Protein AF-A0A955YW77-F1 (afdb_monomer_lite)

Radius of gyration: 18.09 Å; chains: 1; bounding box: 45×24×54 Å

Foldseek 3Di:
DDDPPPPDPVPPVVVVVVVVVVVVCVVCVPDDDDDDDDDPPPPDLCLVVVLVVVVVVCVVVVHCPCVPPDSVNDDDDPPCPVVVD

pLDDT: mean 76.39, std 17.6, range [36.94, 95.94]

Sequence (85 aa):
MGEGHDPITSSHWMAKLAAHYAETSAKHPQARLLLVSDIDGTILDMRHMVLSVLRAYDRKHGKRHFARLQLRDIHVHENNVERLL

Structure (mmCIF, N/CA/C/O backbone):
data_AF-A0A955YW77-F1
#
_entry.id   AF-A0A955YW77-F1
#
loop_
_atom_site.group_PDB
_atom_site.id
_atom_site.type_symbol
_atom_site.label_atom_id
_atom_site.label_alt_id
_atom_site.label_comp_id
_atom_site.label_asym_id
_atom_site.label_entity_id
_atom_site.label_seq_id
_atom_site.pdbx_PDB_ins_code
_atom_site.Cartn_x
_atom_site.Cartn_y
_atom_site.Cartn_z
_atom_site.occupancy
_atom_site.B_iso_or_equiv
_atom_site.auth_seq_id
_atom_site.auth_comp_id
_atom_site.auth_asym_id
_atom_site.auth_atom_id
_atom_site.pdbx_PDB_model_num
ATOM 1 N N . MET A 1 1 ? 29.333 -1.327 -37.242 1.00 36.94 1 MET A N 1
ATOM 2 C CA . MET A 1 1 ? 29.185 -0.038 -36.534 1.00 36.94 1 MET A CA 1
ATOM 3 C C . MET A 1 1 ? 28.075 -0.245 -35.528 1.00 36.94 1 MET A C 1
ATOM 5 O O . MET A 1 1 ? 26.979 -0.583 -35.946 1.00 36.94 1 MET A O 1
ATOM 9 N N . GLY A 1 2 ? 28.429 -0.266 -34.243 1.00 38.19 2 GLY A N 1
ATOM 10 C CA . GLY A 1 2 ? 27.563 -0.755 -33.171 1.00 38.19 2 GLY A CA 1
ATOM 11 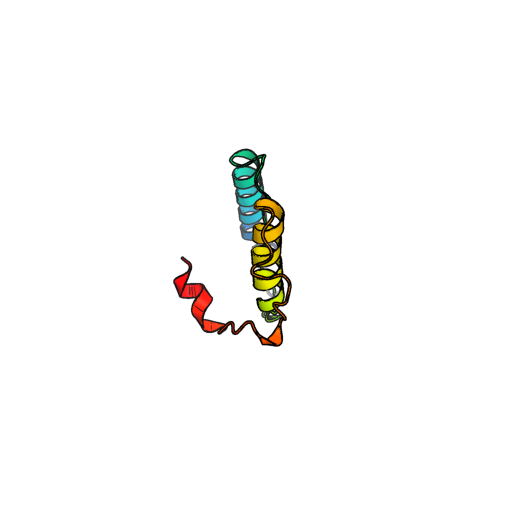C C . GLY A 1 2 ? 26.404 0.190 -32.891 1.00 38.19 2 GLY A C 1
ATOM 12 O O . GLY A 1 2 ? 26.599 1.401 -32.805 1.00 38.19 2 GLY A O 1
ATOM 13 N N . GLU A 1 3 ? 25.216 -0.386 -32.755 1.00 45.12 3 GLU A N 1
ATOM 14 C CA . GLU A 1 3 ? 24.054 0.284 -32.191 1.00 45.12 3 GLU A CA 1
ATOM 15 C C . GLU A 1 3 ? 24.374 0.659 -30.740 1.00 45.12 3 GLU A C 1
ATOM 17 O O . GLU A 1 3 ? 24.719 -0.196 -29.921 1.00 45.12 3 GLU A O 1
ATOM 22 N N . GLY A 1 4 ? 24.320 1.957 -30.442 1.00 44.84 4 GLY A N 1
ATOM 23 C CA . GLY A 1 4 ? 24.441 2.483 -29.090 1.00 44.84 4 GLY A CA 1
ATOM 24 C C . GLY A 1 4 ? 23.209 2.097 -28.284 1.00 44.84 4 GLY A C 1
ATOM 25 O O . GLY A 1 4 ? 22.238 2.843 -28.227 1.00 44.84 4 GLY A O 1
ATOM 26 N N . HIS A 1 5 ? 23.239 0.908 -27.691 1.00 53.31 5 HIS A N 1
ATOM 27 C CA . HIS A 1 5 ? 22.355 0.562 -26.592 1.00 53.31 5 HIS A CA 1
ATOM 28 C C . HIS A 1 5 ? 22.784 1.413 -25.400 1.00 53.31 5 HIS A C 1
ATOM 30 O O . HIS A 1 5 ? 23.815 1.114 -24.809 1.00 53.31 5 HIS A O 1
ATOM 36 N N . ASP A 1 6 ? 22.049 2.485 -25.104 1.00 48.81 6 ASP A N 1
ATOM 37 C CA . ASP A 1 6 ? 22.296 3.358 -23.955 1.00 48.81 6 ASP A CA 1
ATOM 38 C C . ASP A 1 6 ? 21.938 2.588 -22.672 1.00 48.81 6 ASP A C 1
ATOM 40 O O . ASP A 1 6 ? 20.751 2.414 -22.362 1.00 48.81 6 ASP A O 1
ATOM 44 N N . PRO A 1 7 ? 22.915 2.075 -21.904 1.00 54.88 7 PRO A N 1
ATOM 45 C CA . PRO A 1 7 ? 22.621 1.543 -20.591 1.00 54.88 7 PRO A CA 1
ATOM 46 C C . PRO A 1 7 ? 22.560 2.750 -19.643 1.00 54.88 7 PRO A C 1
ATOM 48 O O . PRO A 1 7 ? 23.384 3.650 -19.734 1.00 54.88 7 PRO A O 1
ATOM 51 N N . ILE A 1 8 ? 21.666 2.754 -18.653 1.00 54.12 8 ILE A N 1
ATOM 52 C CA . ILE A 1 8 ? 21.591 3.787 -17.590 1.00 54.12 8 ILE A CA 1
ATOM 53 C C . ILE A 1 8 ? 20.658 4.982 -17.907 1.00 54.12 8 ILE A C 1
ATOM 55 O O . ILE A 1 8 ? 21.012 6.148 -17.772 1.00 54.12 8 ILE A O 1
ATOM 59 N N . THR A 1 9 ? 19.380 4.714 -18.172 1.00 51.84 9 THR A N 1
ATOM 60 C CA . THR A 1 9 ? 18.284 5.641 -17.788 1.00 51.84 9 THR A CA 1
ATOM 61 C C . THR A 1 9 ? 17.375 5.060 -16.697 1.00 51.84 9 THR A C 1
ATOM 63 O O . THR A 1 9 ? 16.748 5.810 -15.948 1.00 51.84 9 THR A O 1
ATOM 66 N N . SER A 1 10 ? 17.400 3.740 -16.481 1.00 53.09 10 SER A N 1
ATOM 67 C CA . SER A 1 10 ? 16.581 3.047 -15.471 1.00 53.09 10 SER A CA 1
ATOM 68 C C . SER A 1 10 ? 16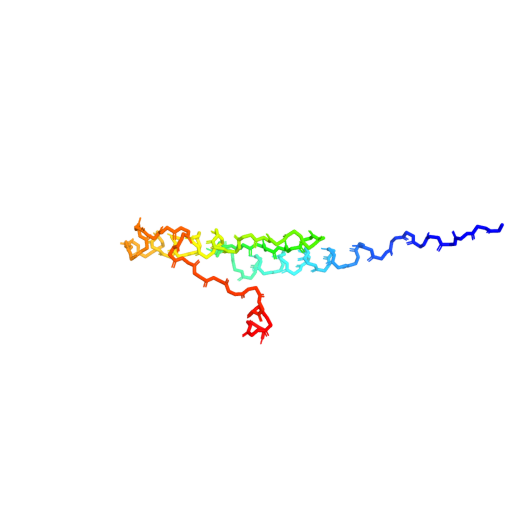.933 3.381 -14.012 1.00 53.09 10 SER A C 1
ATOM 70 O O . SER A 1 10 ? 16.104 3.198 -13.128 1.00 53.09 10 SER A O 1
ATOM 72 N N . SER A 1 11 ? 18.130 3.906 -13.730 1.00 60.59 11 SER A N 1
ATOM 73 C CA . SER A 1 11 ? 18.574 4.218 -12.357 1.00 60.59 11 SER A CA 1
ATOM 74 C C . SER A 1 11 ? 17.877 5.451 -11.754 1.00 60.59 11 SER A C 1
ATOM 76 O O . SER A 1 11 ? 17.632 5.518 -10.549 1.00 60.59 11 SER A O 1
ATOM 78 N N . HIS A 1 12 ? 17.494 6.429 -12.580 1.00 77.75 12 HIS A N 1
ATOM 79 C CA . HIS A 1 12 ? 17.078 7.742 -12.080 1.00 77.75 12 HIS A CA 1
ATOM 80 C C . HIS A 1 12 ? 15.687 7.731 -11.423 1.00 77.75 12 HIS A C 1
ATOM 82 O O . HIS A 1 12 ? 15.483 8.385 -10.399 1.00 77.75 12 HIS A O 1
ATOM 88 N N . TRP A 1 13 ? 14.726 6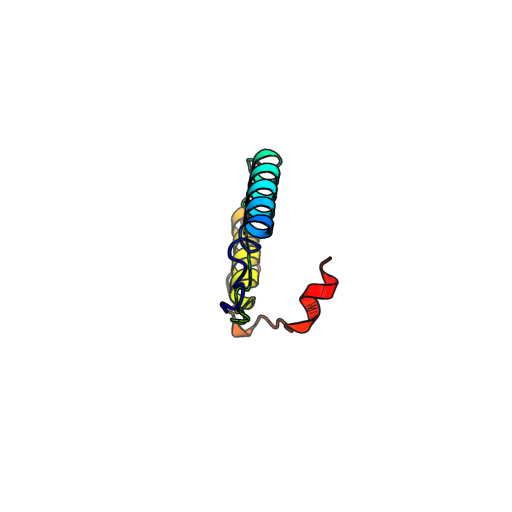.984 -11.975 1.00 80.12 13 TRP A N 1
ATOM 89 C CA . TRP A 1 13 ? 13.372 6.931 -11.416 1.00 80.12 13 TRP A CA 1
ATOM 90 C C . TRP A 1 13 ? 13.315 6.083 -10.139 1.00 80.12 13 TRP A C 1
ATOM 92 O O . TRP A 1 13 ? 12.690 6.501 -9.167 1.00 80.12 13 TRP A O 1
ATOM 102 N N . MET A 1 14 ? 14.033 4.952 -10.095 1.00 81.81 14 MET A N 1
ATOM 103 C CA . MET A 1 14 ? 14.128 4.113 -8.894 1.00 81.81 14 MET A CA 1
ATOM 104 C C . MET A 1 14 ? 14.814 4.860 -7.751 1.00 81.81 14 MET A C 1
ATOM 106 O O . MET A 1 14 ? 14.345 4.808 -6.616 1.00 81.81 14 MET A O 1
ATOM 110 N N . ALA A 1 15 ? 15.880 5.613 -8.046 1.00 84.50 15 ALA A N 1
ATOM 111 C CA . ALA A 1 15 ? 16.548 6.452 -7.055 1.00 84.50 15 ALA A CA 1
ATOM 112 C C . ALA A 1 15 ? 15.613 7.541 -6.501 1.00 84.50 15 ALA A C 1
ATOM 114 O O . ALA A 1 15 ? 15.555 7.746 -5.289 1.00 84.50 15 ALA A O 1
ATOM 115 N N . LYS A 1 16 ? 14.829 8.199 -7.366 1.00 87.00 16 LYS A N 1
ATOM 116 C CA . LYS A 1 16 ? 13.811 9.177 -6.946 1.00 87.00 16 LYS A CA 1
ATOM 117 C C . LYS A 1 16 ? 12.715 8.547 -6.091 1.00 87.00 16 LYS A C 1
ATOM 119 O O . LYS A 1 16 ? 12.338 9.125 -5.075 1.00 87.00 16 LYS A O 1
ATOM 124 N N . LEU A 1 17 ? 12.234 7.364 -6.468 1.00 85.12 17 LEU A N 1
ATOM 125 C CA . LEU A 1 17 ? 11.228 6.629 -5.704 1.00 85.12 17 LEU A CA 1
ATOM 126 C C . LEU A 1 17 ? 11.749 6.250 -4.313 1.00 85.12 17 LEU A C 1
ATOM 128 O O . LEU A 1 17 ? 11.063 6.468 -3.316 1.00 85.12 17 LEU A O 1
ATOM 132 N N . ALA A 1 18 ? 12.981 5.740 -4.238 1.00 87.38 18 ALA A N 1
ATOM 133 C CA . ALA A 1 18 ? 13.628 5.383 -2.981 1.00 87.38 18 ALA A CA 1
ATOM 134 C C . ALA A 1 18 ? 13.827 6.606 -2.072 1.00 87.38 18 ALA A C 1
ATOM 136 O O . ALA A 1 18 ? 13.498 6.547 -0.886 1.00 87.38 18 ALA A O 1
ATOM 137 N N . ALA A 1 19 ? 14.301 7.727 -2.626 1.00 89.69 19 ALA A N 1
ATOM 138 C CA . ALA A 1 19 ? 14.452 8.978 -1.887 1.00 89.69 19 ALA A CA 1
ATOM 139 C C . ALA A 1 19 ? 13.103 9.475 -1.343 1.00 89.69 19 ALA A C 1
ATOM 141 O O . ALA A 1 19 ? 12.982 9.777 -0.156 1.00 89.69 19 ALA A O 1
ATOM 142 N N . HIS A 1 20 ? 12.062 9.471 -2.178 1.00 88.56 20 HIS A N 1
ATOM 143 C CA . HIS A 1 20 ? 10.726 9.889 -1.767 1.00 88.56 20 HIS A CA 1
ATOM 144 C C . HIS A 1 20 ? 10.129 8.982 -0.678 1.00 88.56 20 HIS A C 1
ATOM 146 O O . HIS A 1 20 ? 9.530 9.473 0.285 1.00 88.56 20 HIS A O 1
ATOM 152 N N . TYR A 1 21 ? 10.319 7.664 -0.784 1.00 88.44 21 TYR A N 1
ATOM 153 C CA . TYR A 1 21 ? 9.890 6.720 0.246 1.00 88.44 21 TYR A CA 1
ATOM 154 C C . TYR A 1 21 ? 10.623 6.962 1.574 1.00 88.44 21 TYR A C 1
ATOM 156 O O . TYR A 1 21 ? 9.991 6.982 2.633 1.00 88.44 21 TYR A O 1
ATOM 164 N N . ALA A 1 22 ? 11.941 7.188 1.530 1.00 89.81 22 ALA A N 1
ATOM 165 C CA . ALA A 1 22 ? 12.747 7.477 2.714 1.00 89.81 22 ALA A CA 1
ATOM 166 C C . ALA A 1 22 ? 12.312 8.780 3.402 1.00 89.81 22 ALA A C 1
ATOM 168 O O . ALA A 1 22 ? 12.105 8.796 4.617 1.00 89.81 22 ALA A O 1
ATOM 169 N N . GLU A 1 23 ? 12.091 9.851 2.637 1.00 92.69 23 GLU A N 1
ATOM 170 C CA . GLU A 1 23 ? 11.579 11.115 3.171 1.00 92.69 23 GLU A CA 1
ATOM 171 C C . GLU A 1 23 ? 10.194 10.961 3.804 1.00 92.69 23 GLU A C 1
ATOM 173 O O . GLU A 1 23 ? 9.947 11.462 4.901 1.00 92.69 23 GLU A O 1
ATOM 178 N N . THR A 1 24 ? 9.285 10.262 3.125 1.00 89.62 24 THR A N 1
ATOM 179 C CA . THR A 1 24 ? 7.922 10.022 3.619 1.00 89.62 24 THR A CA 1
ATOM 180 C C . THR A 1 24 ? 7.939 9.191 4.903 1.00 89.62 24 THR A C 1
ATOM 182 O O . THR A 1 24 ? 7.218 9.499 5.852 1.00 89.62 24 THR A O 1
ATOM 185 N N . SER A 1 25 ? 8.821 8.190 4.977 1.00 90.06 25 SER A N 1
ATOM 186 C CA . SER A 1 25 ? 9.041 7.380 6.183 1.00 90.06 25 SER A CA 1
ATOM 187 C C . SER A 1 25 ? 9.554 8.224 7.349 1.00 90.06 25 SER A C 1
ATOM 189 O O . SER A 1 25 ? 9.046 8.107 8.463 1.00 90.06 25 SER A O 1
ATOM 191 N N . ALA A 1 26 ? 10.516 9.117 7.097 1.00 92.75 26 ALA A N 1
ATOM 192 C CA . ALA A 1 26 ? 11.058 10.014 8.115 1.00 92.75 26 ALA A CA 1
ATOM 193 C C . ALA A 1 26 ? 10.019 11.032 8.619 1.00 92.75 26 ALA A C 1
ATOM 195 O O . ALA A 1 26 ? 9.964 11.314 9.815 1.00 92.75 26 ALA A O 1
ATOM 196 N N . LYS A 1 27 ? 9.163 11.553 7.728 1.00 93.69 27 LYS A N 1
ATOM 197 C CA . LYS A 1 27 ? 8.068 12.481 8.073 1.00 93.69 27 LYS A CA 1
ATOM 198 C C . LYS A 1 27 ? 6.945 11.805 8.868 1.00 93.69 27 LYS A C 1
ATOM 200 O O . LYS A 1 27 ? 6.252 12.472 9.636 1.00 93.69 27 LYS A O 1
ATOM 205 N N . HIS A 1 28 ? 6.769 10.492 8.714 1.00 88.56 28 HIS A N 1
ATOM 206 C CA . HIS A 1 28 ? 5.685 9.735 9.340 1.00 88.56 28 HIS A CA 1
ATOM 207 C C . HIS A 1 28 ? 6.187 8.468 10.061 1.00 88.56 28 HIS A C 1
ATOM 209 O O . HIS A 1 28 ? 5.773 7.362 9.715 1.00 88.56 28 HIS A O 1
ATOM 215 N N . PRO A 1 29 ? 7.005 8.594 11.125 1.00 86.94 29 PRO A N 1
ATOM 216 C CA . PRO A 1 29 ? 7.701 7.461 11.753 1.00 86.94 29 PRO A CA 1
ATOM 217 C C . PRO A 1 29 ? 6.769 6.429 12.413 1.00 86.94 29 PRO A C 1
ATOM 219 O O . PRO A 1 29 ? 7.165 5.301 12.682 1.00 86.94 29 PRO A O 1
ATOM 222 N N . GLN A 1 30 ? 5.522 6.813 12.690 1.00 87.69 30 GLN A N 1
ATOM 223 C CA . GLN A 1 30 ? 4.490 5.959 13.292 1.00 87.69 30 GLN A CA 1
ATOM 224 C C . GLN A 1 30 ? 3.520 5.385 12.240 1.00 87.69 30 GLN A C 1
ATOM 226 O O . GLN A 1 30 ? 2.647 4.576 12.567 1.00 87.69 30 GLN A O 1
ATOM 231 N N . ALA A 1 31 ? 3.611 5.832 10.983 1.00 82.88 31 ALA A N 1
ATOM 232 C CA . ALA A 1 31 ? 2.736 5.373 9.915 1.00 82.88 31 ALA A CA 1
ATOM 233 C C . ALA A 1 31 ? 3.247 4.056 9.325 1.00 82.88 31 ALA A C 1
ATOM 235 O O . ALA A 1 31 ? 4.443 3.839 9.157 1.00 82.88 31 ALA A O 1
ATOM 236 N N . ARG A 1 32 ? 2.314 3.172 8.967 1.00 80.81 32 ARG A N 1
ATOM 237 C CA . ARG A 1 32 ? 2.620 1.993 8.155 1.00 80.81 32 ARG A CA 1
ATOM 238 C C . ARG A 1 32 ? 2.484 2.395 6.694 1.00 80.81 32 ARG A C 1
ATOM 240 O O . ARG A 1 32 ? 1.368 2.653 6.250 1.00 80.81 32 ARG A O 1
ATOM 247 N N . LEU A 1 33 ? 3.605 2.480 5.990 1.00 81.94 33 LEU A N 1
ATOM 248 C CA . LEU A 1 33 ? 3.642 2.823 4.571 1.00 81.94 33 LEU A CA 1
ATOM 249 C C . LEU A 1 33 ? 3.563 1.555 3.714 1.00 81.94 33 LEU A C 1
ATOM 251 O O . LEU A 1 33 ? 4.045 0.495 4.113 1.00 81.94 33 LEU A O 1
ATOM 255 N N . LEU A 1 34 ? 2.940 1.671 2.543 1.00 80.19 34 LEU A N 1
ATOM 256 C CA . LEU A 1 34 ? 2.874 0.627 1.525 1.00 80.19 34 LEU A CA 1
ATOM 257 C C . LEU A 1 34 ? 3.317 1.247 0.200 1.00 80.19 34 LEU A C 1
ATOM 259 O O . LEU A 1 34 ? 2.705 2.210 -0.255 1.00 80.19 34 LEU A O 1
ATOM 263 N N . LEU A 1 35 ? 4.377 0.705 -0.397 1.00 79.38 35 LEU A N 1
ATOM 264 C CA . LEU A 1 35 ? 4.819 1.070 -1.738 1.00 79.38 35 LEU A CA 1
ATOM 265 C C . LEU A 1 35 ? 4.265 0.050 -2.729 1.00 79.38 35 LEU A C 1
ATOM 267 O O . LEU A 1 35 ? 4.446 -1.153 -2.539 1.00 79.38 35 LEU A O 1
ATOM 271 N N . VAL A 1 36 ? 3.609 0.537 -3.777 1.00 73.38 36 VAL A N 1
ATOM 272 C CA . VAL A 1 36 ? 3.040 -0.298 -4.831 1.00 73.38 36 VAL A CA 1
ATOM 273 C C . VAL A 1 36 ? 3.498 0.227 -6.179 1.00 73.38 36 VAL A C 1
ATOM 275 O O . VAL A 1 36 ? 3.331 1.406 -6.471 1.00 73.38 36 VAL A O 1
ATOM 278 N N . SER A 1 37 ? 4.087 -0.659 -6.976 1.00 69.56 37 SER A N 1
ATOM 279 C CA . SER A 1 37 ? 4.516 -0.381 -8.341 1.00 69.56 37 SER A CA 1
ATOM 280 C C . SER A 1 37 ? 4.066 -1.540 -9.217 1.00 69.56 37 SER A C 1
ATOM 282 O O . SER A 1 37 ? 4.339 -2.692 -8.881 1.00 69.56 37 SER A O 1
ATOM 284 N N . ASP A 1 38 ? 3.388 -1.231 -10.318 1.00 71.31 38 ASP A N 1
ATOM 285 C CA . ASP A 1 38 ? 3.309 -2.136 -11.462 1.00 71.31 38 ASP A CA 1
ATOM 286 C C . ASP A 1 38 ? 4.629 -1.984 -12.225 1.00 71.31 38 ASP A C 1
ATOM 288 O O . ASP A 1 38 ? 5.066 -0.864 -12.500 1.00 71.31 38 ASP A O 1
ATOM 292 N N . ILE A 1 39 ? 5.320 -3.094 -12.450 1.00 64.62 39 ILE A N 1
ATOM 293 C CA . ILE A 1 39 ? 6.565 -3.131 -13.209 1.00 64.62 39 ILE A CA 1
ATOM 294 C C . ILE A 1 39 ? 6.280 -4.071 -14.376 1.00 64.62 39 ILE A C 1
ATOM 296 O O . ILE A 1 39 ? 5.827 -5.200 -14.184 1.00 64.62 39 ILE A O 1
ATOM 300 N N . ASP A 1 40 ? 6.496 -3.564 -15.585 1.00 60.47 40 ASP A N 1
ATOM 301 C CA . ASP A 1 40 ? 6.374 -4.298 -16.847 1.00 60.47 40 ASP A CA 1
ATOM 302 C C . ASP A 1 40 ? 4.946 -4.726 -17.249 1.00 60.47 40 ASP A C 1
ATOM 304 O O . ASP A 1 40 ? 4.773 -5.635 -18.060 1.00 60.47 40 ASP A O 1
ATOM 308 N N . GLY A 1 41 ? 3.911 -4.047 -16.736 1.00 54.81 41 GLY A N 1
ATOM 309 C CA . GLY A 1 41 ? 2.513 -4.283 -17.127 1.00 54.81 41 GLY A CA 1
ATOM 310 C C . GLY A 1 41 ? 1.941 -5.582 -16.563 1.00 54.81 41 GLY A C 1
ATOM 311 O O . GLY A 1 41 ? 0.945 -6.110 -17.070 1.00 54.81 41 GLY A O 1
ATOM 312 N N . THR A 1 42 ? 2.570 -6.113 -15.513 1.00 58.22 42 THR A N 1
ATOM 313 C CA . THR A 1 42 ? 1.984 -7.187 -14.723 1.00 58.22 42 THR A CA 1
ATOM 314 C C . THR A 1 42 ? 0.937 -6.541 -13.841 1.00 58.22 42 THR A C 1
ATOM 316 O O . THR A 1 42 ? 1.253 -6.111 -12.734 1.00 58.22 42 THR A O 1
ATOM 319 N N . ILE A 1 43 ? -0.299 -6.487 -14.352 1.00 58.06 43 ILE A N 1
ATOM 320 C CA . ILE A 1 43 ? -1.476 -5.979 -13.647 1.00 58.06 43 ILE A CA 1
ATOM 321 C C . ILE A 1 43 ? -1.464 -6.555 -12.236 1.00 58.06 43 ILE A C 1
ATOM 323 O O . ILE A 1 43 ? -1.816 -7.713 -11.982 1.00 58.06 43 ILE A O 1
ATOM 327 N N . LEU A 1 44 ? -1.007 -5.730 -11.305 1.00 67.06 44 LEU A N 1
ATOM 328 C CA . LEU A 1 44 ? -1.021 -6.072 -9.910 1.00 67.06 44 LEU A CA 1
ATOM 329 C C . LEU A 1 44 ? -2.491 -6.144 -9.529 1.00 67.06 44 LEU A C 1
ATOM 331 O O . LEU A 1 44 ? -3.222 -5.165 -9.688 1.00 67.06 44 LEU A O 1
ATOM 335 N N . ASP A 1 45 ? -2.936 -7.286 -9.015 1.00 76.44 45 ASP A N 1
ATOM 336 C CA . ASP A 1 45 ? -4.295 -7.3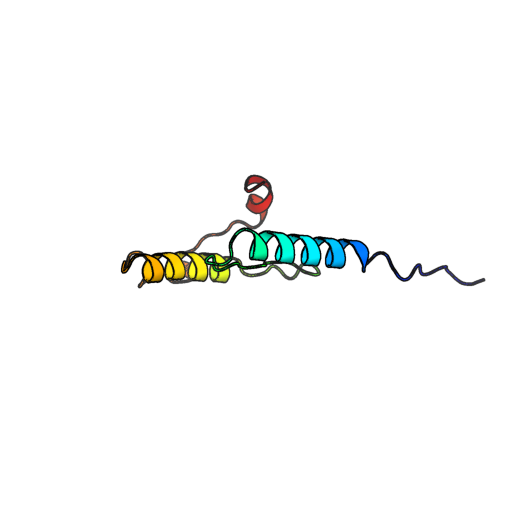97 -8.508 1.00 76.44 45 ASP A CA 1
ATOM 337 C C . ASP A 1 45 ? -4.458 -6.502 -7.264 1.00 76.44 45 ASP A C 1
ATOM 339 O O . ASP A 1 45 ? -4.269 -6.912 -6.111 1.00 76.44 45 ASP A O 1
ATOM 343 N N . MET A 1 46 ? -4.819 -5.241 -7.511 1.00 77.06 46 MET A N 1
ATOM 344 C CA . MET A 1 46 ? -4.966 -4.182 -6.515 1.00 77.06 46 MET A CA 1
ATOM 345 C C . MET A 1 46 ? -6.005 -4.525 -5.443 1.00 77.06 46 MET A C 1
ATOM 347 O O . MET A 1 46 ? -5.994 -3.924 -4.365 1.00 77.06 46 MET A O 1
ATOM 351 N N . ARG A 1 47 ? -6.876 -5.519 -5.673 1.00 84.81 47 ARG A N 1
ATOM 352 C CA . ARG A 1 47 ? -7.845 -5.987 -4.672 1.00 84.81 47 ARG A CA 1
ATOM 353 C C . ARG A 1 47 ? -7.144 -6.473 -3.408 1.00 84.81 47 ARG A C 1
ATOM 355 O O . ARG A 1 47 ? -7.639 -6.235 -2.307 1.00 84.81 47 ARG A O 1
ATOM 362 N N . HIS A 1 48 ? -5.965 -7.083 -3.541 1.00 84.50 48 HIS A N 1
ATOM 363 C CA . HIS A 1 48 ? -5.156 -7.500 -2.394 1.00 84.50 48 HIS A CA 1
ATOM 364 C C . HIS A 1 48 ? -4.669 -6.310 -1.565 1.00 84.50 48 HIS A C 1
ATOM 366 O O . HIS A 1 48 ? -4.729 -6.351 -0.332 1.00 84.50 48 HIS A O 1
ATOM 372 N N . MET A 1 49 ? -4.240 -5.234 -2.228 1.00 83.75 49 MET A N 1
ATOM 373 C CA . MET A 1 49 ? -3.840 -3.997 -1.559 1.00 83.75 49 MET A CA 1
ATOM 374 C C . MET A 1 49 ? -5.021 -3.379 -0.809 1.00 83.75 49 MET A C 1
ATOM 376 O O . MET A 1 49 ? -4.914 -3.118 0.391 1.00 83.75 49 MET A O 1
ATOM 380 N N . VAL A 1 50 ? -6.155 -3.189 -1.488 1.00 85.75 50 VAL A N 1
ATOM 381 C CA . VAL A 1 50 ? -7.361 -2.600 -0.888 1.00 85.75 50 VAL A CA 1
ATOM 382 C C . VAL A 1 50 ? -7.798 -3.413 0.331 1.00 85.75 50 VAL A C 1
ATOM 384 O O . VAL A 1 50 ? -8.004 -2.856 1.410 1.00 85.75 50 VAL A O 1
ATOM 387 N N . LEU A 1 51 ? -7.842 -4.744 0.210 1.00 90.81 51 LEU A N 1
ATOM 388 C CA . LEU A 1 51 ? -8.179 -5.624 1.327 1.00 90.81 51 LEU A CA 1
ATOM 389 C C . LEU A 1 51 ? -7.207 -5.465 2.506 1.00 90.81 51 LEU A C 1
ATOM 391 O O . LEU A 1 51 ? -7.632 -5.435 3.665 1.00 90.81 51 LEU A O 1
ATOM 395 N N . SER A 1 52 ? -5.906 -5.361 2.226 1.00 88.25 52 SER A N 1
ATOM 396 C CA . SER A 1 52 ? -4.872 -5.190 3.248 1.00 88.25 52 SER A CA 1
ATOM 397 C C . SER A 1 52 ? -5.034 -3.874 4.016 1.00 88.25 52 SER A C 1
ATOM 399 O O . SER A 1 52 ? -5.014 -3.883 5.252 1.00 88.25 52 SER A O 1
ATOM 401 N N . VAL A 1 53 ? -5.270 -2.763 3.307 1.00 89.44 53 VAL A N 1
ATOM 402 C CA . VAL A 1 53 ? -5.471 -1.427 3.895 1.00 89.44 53 VAL A CA 1
ATOM 403 C C . VAL A 1 53 ? -6.723 -1.394 4.770 1.00 89.44 53 VAL A C 1
ATOM 405 O O . VAL A 1 53 ? -6.656 -0.970 5.926 1.00 89.44 53 VAL A O 1
ATOM 408 N N . LEU A 1 54 ? -7.848 -1.914 4.278 1.00 91.62 54 LEU A N 1
ATOM 409 C CA . LEU A 1 54 ? -9.108 -1.941 5.027 1.00 91.62 54 LEU A CA 1
ATOM 410 C C . LEU A 1 54 ? -9.005 -2.799 6.299 1.00 91.62 54 LEU A C 1
ATOM 412 O O . LEU A 1 54 ? -9.470 -2.411 7.371 1.00 91.62 54 LEU A O 1
ATOM 416 N N . ARG A 1 55 ? -8.299 -3.933 6.237 1.00 91.94 55 ARG A N 1
ATOM 417 C CA . ARG A 1 55 ? -8.017 -4.742 7.434 1.00 91.94 55 ARG A CA 1
ATOM 418 C C . ARG A 1 55 ? -7.031 -4.064 8.385 1.00 91.94 55 ARG A C 1
ATOM 420 O O . ARG A 1 55 ? -7.117 -4.263 9.596 1.00 91.94 55 ARG A O 1
ATOM 427 N N . ALA A 1 56 ? -6.079 -3.285 7.873 1.00 89.50 56 ALA A N 1
ATOM 428 C CA . ALA A 1 56 ? -5.172 -2.504 8.709 1.00 89.50 56 ALA A CA 1
ATOM 429 C C . ALA A 1 56 ? -5.916 -1.406 9.476 1.00 89.50 56 ALA A C 1
ATOM 431 O O . ALA A 1 56 ? -5.625 -1.200 10.655 1.00 89.50 56 ALA A O 1
ATOM 432 N N . TYR A 1 57 ? -6.907 -0.774 8.843 1.00 90.00 57 TYR A N 1
ATOM 433 C CA . TYR A 1 57 ? -7.813 0.164 9.497 1.00 90.00 57 TYR A CA 1
ATOM 434 C C . TYR A 1 57 ? -8.568 -0.503 10.655 1.00 90.00 57 TYR A C 1
ATOM 436 O O . TYR A 1 57 ? -8.493 -0.026 11.788 1.00 90.00 57 TYR A O 1
ATOM 444 N N . ASP A 1 58 ? -9.206 -1.653 10.409 1.00 94.44 58 ASP A N 1
ATOM 445 C CA . ASP A 1 58 ? -9.908 -2.413 11.453 1.00 94.44 58 ASP A CA 1
ATOM 446 C C . ASP A 1 58 ? -8.992 -2.719 12.649 1.00 94.44 58 ASP A C 1
ATOM 448 O O . ASP A 1 58 ? -9.358 -2.453 13.795 1.00 94.44 58 ASP A O 1
ATOM 452 N N . ARG A 1 59 ? -7.762 -3.193 12.393 1.00 92.00 59 ARG A N 1
ATOM 453 C CA . ARG A 1 59 ? -6.770 -3.463 13.449 1.00 92.00 59 ARG A CA 1
ATOM 454 C C . ARG A 1 59 ? -6.385 -2.211 14.231 1.00 92.00 59 ARG A C 1
ATOM 456 O O . ARG A 1 59 ? -6.286 -2.275 15.451 1.00 92.00 59 ARG A O 1
ATOM 463 N N . LYS A 1 60 ? -6.160 -1.086 13.547 1.00 92.38 60 LYS A N 1
ATOM 464 C CA . LYS A 1 60 ? -5.760 0.179 14.182 1.00 92.38 60 LYS A CA 1
ATOM 465 C C . LYS A 1 60 ? -6.857 0.737 15.092 1.00 92.38 60 LYS A C 1
ATOM 467 O O . LYS A 1 60 ? -6.543 1.338 16.111 1.00 92.38 60 LYS A O 1
ATOM 472 N N . HIS A 1 61 ? -8.123 0.534 14.734 1.00 94.12 61 HIS A N 1
ATOM 473 C CA . HIS A 1 61 ? -9.268 1.112 15.443 1.00 94.12 61 HIS A CA 1
ATOM 474 C C . HIS A 1 61 ? -10.047 0.109 16.310 1.00 94.12 61 HIS A C 1
ATOM 476 O O . HIS A 1 61 ? -11.086 0.469 16.867 1.00 94.12 61 HIS A O 1
ATOM 482 N N . GLY A 1 62 ? -9.585 -1.143 16.419 1.00 94.62 62 GLY A N 1
ATOM 483 C CA . GLY A 1 62 ? -10.299 -2.203 17.142 1.00 94.62 62 GLY A CA 1
ATOM 484 C C . GLY A 1 62 ? -11.686 -2.498 16.558 1.00 94.62 62 GLY A C 1
ATOM 485 O O . GLY A 1 62 ? -12.612 -2.849 17.289 1.00 94.62 62 GLY A O 1
ATOM 486 N N . LYS A 1 63 ? -11.858 -2.297 15.248 1.00 95.19 63 LYS A N 1
ATOM 487 C CA . LYS A 1 63 ? -13.116 -2.509 14.521 1.00 95.19 63 LYS A CA 1
ATOM 488 C C . LYS A 1 63 ? -13.092 -3.837 13.764 1.00 95.19 63 LYS A C 1
ATOM 490 O O . LYS A 1 63 ? -12.083 -4.536 13.713 1.00 95.19 63 LYS A O 1
ATOM 495 N N . ARG A 1 64 ? -14.248 -4.212 13.214 1.00 95.62 64 ARG A N 1
ATOM 496 C CA . ARG A 1 64 ? -14.446 -5.449 12.437 1.00 95.62 64 ARG A CA 1
ATOM 497 C C . ARG A 1 64 ? -15.285 -5.209 11.177 1.00 95.62 64 ARG A C 1
ATOM 499 O O . ARG A 1 64 ? -15.982 -6.12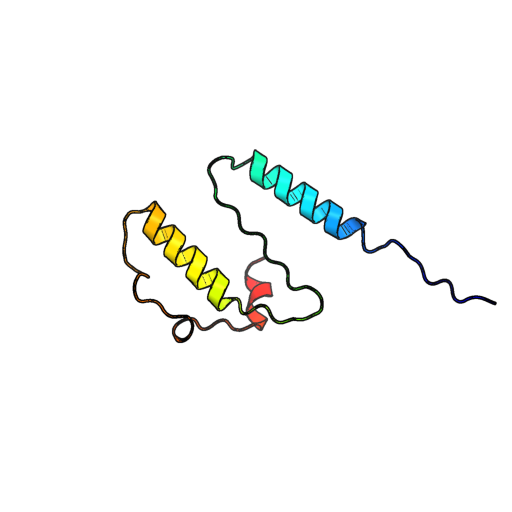4 10.739 1.00 95.62 64 ARG A O 1
ATOM 506 N N . HIS A 1 65 ? -15.263 -3.994 10.626 1.00 95.50 65 HIS A N 1
ATOM 507 C CA . HIS A 1 65 ? -16.080 -3.622 9.466 1.00 95.50 65 HIS A CA 1
ATOM 508 C C . HIS A 1 65 ? -15.753 -4.480 8.237 1.00 95.50 65 HIS A C 1
ATOM 510 O O . HIS A 1 65 ? -16.647 -4.872 7.495 1.00 95.50 65 HIS A O 1
ATOM 516 N N . PHE A 1 66 ? -14.484 -4.850 8.074 1.00 95.12 66 PHE A N 1
ATOM 517 C CA . PHE A 1 66 ? -13.952 -5.559 6.913 1.00 95.12 66 PHE A CA 1
ATOM 518 C C . PHE A 1 66 ? -13.502 -6.987 7.245 1.00 95.12 66 PHE A C 1
ATOM 520 O O . PHE A 1 66 ? -12.861 -7.652 6.430 1.00 95.12 66 PHE A O 1
ATOM 527 N N . ALA A 1 67 ? -13.857 -7.503 8.426 1.00 92.69 67 ALA A N 1
ATOM 528 C CA . ALA A 1 67 ? -13.442 -8.830 8.882 1.00 92.69 67 ALA A CA 1
ATOM 529 C C . ALA A 1 67 ? -13.922 -9.971 7.963 1.00 92.69 67 ALA A C 1
ATOM 531 O O . ALA A 1 67 ? -13.266 -11.007 7.885 1.00 92.69 67 ALA A O 1
ATOM 532 N N . ARG A 1 68 ? -15.053 -9.786 7.267 1.00 95.94 68 ARG A N 1
ATOM 533 C CA . ARG A 1 68 ? -15.601 -10.763 6.308 1.00 95.94 68 ARG A CA 1
ATOM 534 C C . ARG A 1 68 ? -15.335 -10.410 4.846 1.00 95.94 68 ARG A C 1
ATOM 536 O O . ARG A 1 68 ? -15.646 -11.236 3.996 1.00 95.94 68 ARG A O 1
ATOM 543 N N . LEU A 1 69 ? -14.752 -9.241 4.567 1.00 94.19 69 LEU A N 1
ATOM 544 C CA . LEU A 1 69 ? -14.478 -8.787 3.205 1.00 94.19 69 LEU A CA 1
ATOM 545 C C . LEU A 1 69 ? -13.536 -9.779 2.507 1.00 94.19 69 LEU A C 1
ATOM 547 O O . LEU A 1 69 ? -12.471 -10.120 3.043 1.00 94.19 69 LEU A O 1
ATOM 551 N N . GLN A 1 70 ? -13.955 -10.251 1.337 1.00 93.31 70 GLN A N 1
ATOM 552 C CA . GLN A 1 70 ? -13.201 -11.125 0.445 1.00 93.31 70 GLN A CA 1
ATOM 553 C C . GLN A 1 70 ? -12.722 -10.340 -0.778 1.00 93.31 70 GLN A C 1
ATOM 555 O O . GLN A 1 70 ? -13.277 -9.306 -1.131 1.00 93.31 70 GLN A O 1
ATOM 560 N N . LEU A 1 71 ? -11.717 -10.868 -1.479 1.00 89.19 71 LEU A N 1
ATOM 561 C CA . LEU A 1 71 ? -11.205 -10.250 -2.710 1.00 89.19 71 LEU A CA 1
ATOM 562 C C . LEU A 1 71 ? -12.285 -10.096 -3.786 1.00 89.19 71 LEU A C 1
ATOM 564 O O . LEU A 1 71 ? -12.326 -9.079 -4.464 1.00 89.19 71 LEU A O 1
ATOM 568 N N . ARG A 1 72 ? -13.185 -11.080 -3.908 1.00 90.25 72 ARG A N 1
ATOM 569 C CA . ARG A 1 72 ? -14.304 -11.044 -4.866 1.00 90.25 72 ARG A CA 1
ATOM 570 C C . ARG A 1 72 ? -15.312 -9.922 -4.607 1.00 90.25 72 ARG A C 1
ATOM 572 O O . ARG A 1 72 ? -16.051 -9.580 -5.517 1.00 90.25 72 ARG A O 1
ATOM 579 N N . ASP A 1 73 ? -15.336 -9.380 -3.390 1.00 89.62 73 ASP A N 1
ATOM 580 C CA . ASP A 1 73 ? -16.233 -8.287 -3.004 1.00 89.62 73 ASP A CA 1
ATOM 581 C C . ASP A 1 73 ? -15.621 -6.914 -3.351 1.00 89.62 73 ASP A C 1
ATOM 583 O O . ASP A 1 73 ? -16.264 -5.878 -3.192 1.00 89.62 73 ASP A O 1
ATOM 587 N N . ILE A 1 74 ? -14.355 -6.891 -3.785 1.00 86.19 74 ILE A N 1
ATOM 588 C CA . ILE A 1 74 ? -13.617 -5.682 -4.133 1.00 86.19 74 ILE A CA 1
ATOM 589 C C . ILE A 1 74 ? -13.574 -5.569 -5.652 1.00 86.19 74 ILE A C 1
ATOM 591 O O . ILE A 1 74 ? -12.928 -6.360 -6.341 1.00 86.19 74 ILE A O 1
ATOM 595 N N . HIS A 1 75 ? -14.225 -4.535 -6.167 1.00 83.94 75 HIS A N 1
ATOM 596 C CA . HIS A 1 75 ? -14.208 -4.198 -7.582 1.00 83.94 75 HIS A CA 1
ATOM 597 C C . HIS A 1 75 ? -13.263 -3.016 -7.794 1.00 83.94 75 HIS A C 1
ATOM 599 O O . HIS A 1 75 ? -13.553 -1.900 -7.369 1.00 83.94 75 HIS A O 1
ATOM 605 N N . VAL A 1 76 ? -12.120 -3.271 -8.434 1.00 69.62 76 VAL A N 1
ATOM 606 C CA . VAL A 1 76 ? -11.192 -2.227 -8.887 1.00 69.62 76 VAL A CA 1
ATOM 607 C C . VAL A 1 76 ? -11.267 -2.187 -10.407 1.00 69.62 76 VAL A C 1
ATOM 609 O O . VAL A 1 76 ? -11.219 -3.229 -11.054 1.00 69.62 76 VAL A O 1
ATOM 612 N N . HIS A 1 77 ? -11.454 -1.005 -10.984 1.00 62.78 77 HIS A N 1
ATOM 613 C CA . HIS A 1 77 ? -11.316 -0.806 -12.426 1.00 62.78 77 HIS A CA 1
ATOM 614 C C . HIS A 1 77 ? -9.925 -0.228 -12.668 1.00 62.78 77 HIS A C 1
ATOM 616 O O . HIS A 1 77 ? -9.620 0.846 -12.150 1.00 62.78 77 HIS A O 1
ATOM 622 N N . GLU A 1 78 ? -9.090 -0.954 -13.414 1.00 54.44 78 GLU A N 1
ATOM 623 C CA . GLU A 1 78 ? -7.689 -0.607 -13.718 1.00 54.44 78 GLU A CA 1
ATOM 624 C C . GLU A 1 78 ? -7.523 0.832 -14.237 1.00 54.44 78 GLU A C 1
ATOM 626 O O . GLU A 1 78 ? -6.551 1.498 -13.902 1.00 54.44 78 GLU A O 1
ATOM 631 N N . ASN A 1 79 ? -8.533 1.374 -14.923 1.00 52.06 79 ASN A N 1
ATOM 632 C CA . ASN A 1 79 ? -8.509 2.725 -15.496 1.00 52.06 79 ASN A CA 1
ATOM 633 C C . ASN A 1 79 ? -8.777 3.882 -14.507 1.00 52.06 79 ASN A C 1
ATOM 635 O O . ASN A 1 79 ? -8.902 5.023 -14.941 1.00 52.06 79 ASN A O 1
ATOM 639 N N . ASN A 1 80 ? -8.909 3.640 -13.198 1.00 51.50 80 ASN A N 1
ATOM 640 C CA . ASN A 1 80 ? -9.220 4.703 -12.223 1.00 51.50 80 ASN A CA 1
ATOM 641 C C . ASN A 1 80 ? -8.020 5.211 -11.409 1.00 51.50 80 ASN A C 1
ATOM 643 O O . ASN A 1 80 ? -8.199 6.116 -10.593 1.00 51.50 80 ASN A O 1
ATOM 647 N N . VAL A 1 81 ? -6.807 4.684 -11.617 1.00 50.16 81 VAL A N 1
ATOM 648 C CA . VAL A 1 81 ? -5.611 5.180 -10.906 1.00 50.16 81 VAL A CA 1
ATOM 649 C C . VAL A 1 81 ? -5.294 6.632 -11.289 1.00 50.16 81 VAL A C 1
ATOM 651 O O . VAL A 1 81 ? -4.865 7.400 -10.434 1.00 50.16 81 VAL A O 1
ATOM 654 N N . GLU A 1 82 ? -5.630 7.063 -12.512 1.00 49.75 82 GLU A N 1
ATOM 655 C CA . GLU A 1 82 ? -5.480 8.466 -12.936 1.00 49.75 82 GLU A CA 1
ATOM 656 C C . GLU A 1 82 ? -6.307 9.460 -12.103 1.00 49.75 82 GLU A C 1
ATOM 658 O O . GLU A 1 82 ? -5.986 10.642 -12.069 1.00 49.75 82 GLU A O 1
ATOM 663 N N . ARG A 1 83 ? -7.358 9.007 -11.403 1.00 45.00 83 ARG A N 1
ATOM 664 C CA . ARG A 1 83 ? -8.216 9.871 -10.570 1.00 45.00 83 ARG A CA 1
ATOM 665 C C . ARG A 1 83 ? -7.782 9.965 -9.105 1.00 45.00 83 ARG A C 1
ATOM 667 O O . ARG A 1 83 ? -8.475 10.606 -8.318 1.00 45.00 83 ARG A O 1
ATOM 674 N N . LEU A 1 84 ? -6.695 9.295 -8.723 1.00 43.66 84 LEU A N 1
ATOM 675 C CA . LEU A 1 84 ? -6.133 9.344 -7.367 1.00 43.66 84 LEU A CA 1
ATOM 676 C C . LEU A 1 84 ? -4.972 10.346 -7.227 1.00 43.66 84 LEU A C 1
ATOM 678 O O . LEU A 1 84 ? -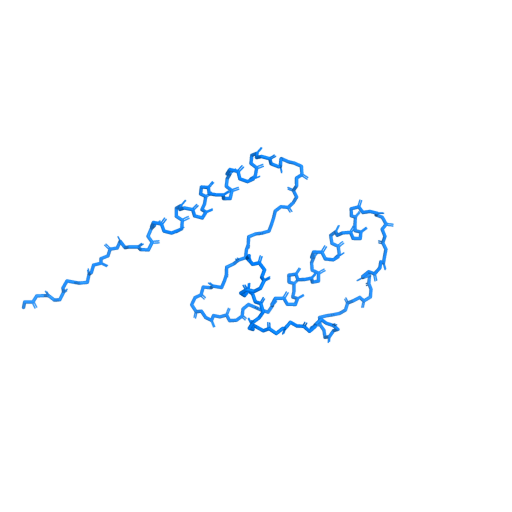4.434 10.468 -6.126 1.00 43.66 84 LEU A O 1
ATOM 682 N N . LEU A 1 85 ? -4.602 11.034 -8.314 1.00 39.22 85 LEU A N 1
ATOM 683 C CA . LEU A 1 85 ? -3.601 12.104 -8.344 1.00 39.22 85 LEU A CA 1
ATOM 684 C C . LEU A 1 85 ? -4.247 13.486 -8.195 1.00 39.22 85 LEU A C 1
ATOM 686 O O . LEU A 1 85 ? -5.281 13.730 -8.857 1.00 39.22 85 LEU A O 1
#

Secondary structure (DSSP, 8-state):
--------SHHHHHHHHHHHHHHHHHH-TTS--------TT----HHHHHHHHHHHHHHHHT--TTTT--GGG----GGGGGGG-